Protein AF-A0A2G8SIF6-F1 (afdb_monomer_lite)

Foldseek 3Di:
DDPPVVVVVVVVVVVVVVPPPPDPPPPDPDDDDDDDDDDDDDDDYDDDDDDDDDDDDDDDDDDDDPPDVPPVDPDDQFWFAPLLSVVQVCLQVVNDFPPPNPLVVSLVVVVVVCVVPVVRGLGVLRSLQVVLVSLVVVVVQQVDDDDDDRPDDPRSPRSVVSSVVSNVSSVVSVVVD

pLDDT: mean 78.58, std 18.55, range [43.38, 98.5]

Sequence (177 aa):
MNSNAMEIDAQLCQLLDSLSLQGQRRKATFASEEQAAPAPPAPAPAPPADDAAMSDSSDSEDSTYQASPSQSAASGSCCGCAYLQAVCAQIREGAYATTSGDFLETIFTHREALLAFPQGHRACAAGFTELARDLETRAQRAATVEGGGYQWRPDWDGDHEAVVAFRHEAWVIANVL

Structure (mmCIF, N/CA/C/O backbone):
data_AF-A0A2G8SIF6-F1
#
_entry.id   AF-A0A2G8SIF6-F1
#
loop_
_atom_site.group_PDB
_atom_site.id
_atom_site.type_symbol
_atom_site.label_atom_id
_atom_site.label_alt_id
_atom_site.label_comp_id
_atom_site.label_asym_id
_atom_site.label_entity_id
_atom_site.label_seq_id
_atom_site.pdbx_PDB_ins_code
_atom_site.Cartn_x
_atom_site.Cartn_y
_atom_site.Cartn_z
_atom_site.occupancy
_atom_site.B_iso_or_equiv
_atom_site.auth_seq_id
_atom_site.auth_comp_id
_atom_site.auth_asym_id
_atom_site.auth_atom_id
_atom_site.pdbx_PDB_model_num
ATOM 1 N N . MET A 1 1 ? 0.557 38.734 -22.329 1.00 52.25 1 MET A N 1
ATOM 2 C CA . MET A 1 1 ? -0.331 38.192 -21.282 1.00 52.25 1 MET A CA 1
ATOM 3 C C . MET A 1 1 ? -1.201 37.102 -21.900 1.00 52.25 1 MET A C 1
ATOM 5 O O . MET A 1 1 ? -2.183 37.402 -22.553 1.00 52.25 1 MET A O 1
ATOM 9 N N . ASN A 1 2 ? -0.721 35.863 -21.786 1.00 56.16 2 ASN A N 1
ATOM 10 C CA . ASN A 1 2 ? -1.419 34.574 -21.653 1.00 56.16 2 ASN A CA 1
ATOM 11 C C . ASN A 1 2 ? -2.764 34.329 -22.376 1.00 56.16 2 ASN A C 1
ATOM 13 O O . ASN A 1 2 ? -3.694 33.832 -21.750 1.00 56.16 2 ASN A O 1
ATOM 17 N N . SER A 1 3 ? -2.853 34.549 -23.690 1.00 65.69 3 SER A N 1
ATOM 18 C CA . SER A 1 3 ? -3.967 33.998 -24.491 1.00 65.69 3 SER A CA 1
ATOM 19 C C . SER A 1 3 ? -3.970 32.461 -24.522 1.00 65.69 3 SER A C 1
ATOM 21 O O . SER A 1 3 ? -5.033 31.856 -24.529 1.00 65.69 3 SER A O 1
ATOM 23 N N . ASN A 1 4 ? -2.796 31.827 -24.420 1.00 72.50 4 ASN A N 1
ATOM 24 C CA . ASN A 1 4 ? -2.670 30.364 -24.451 1.00 72.50 4 ASN A CA 1
ATOM 25 C C . ASN A 1 4 ? -3.218 29.666 -23.193 1.00 72.50 4 ASN A C 1
ATOM 27 O O . ASN A 1 4 ? -3.541 28.487 -23.250 1.00 72.50 4 ASN A O 1
ATOM 31 N N . ALA A 1 5 ? -3.322 30.361 -22.053 1.00 71.62 5 ALA A N 1
ATOM 32 C CA . ALA A 1 5 ? -3.776 29.732 -20.809 1.00 71.62 5 ALA A CA 1
ATOM 33 C C . ALA A 1 5 ? -5.291 29.458 -20.821 1.00 71.62 5 ALA A C 1
ATOM 35 O O . ALA A 1 5 ? -5.714 28.376 -20.433 1.00 71.62 5 ALA A O 1
ATOM 36 N N . MET A 1 6 ? -6.100 30.392 -21.341 1.00 78.06 6 MET A N 1
ATOM 37 C CA . MET A 1 6 ? -7.553 30.184 -21.461 1.00 78.06 6 MET A CA 1
ATOM 38 C C . MET A 1 6 ? -7.919 29.140 -22.521 1.00 78.06 6 MET A C 1
ATOM 40 O O . MET A 1 6 ? -8.952 28.486 -22.402 1.00 78.06 6 MET A O 1
ATOM 44 N N . GLU A 1 7 ? -7.094 28.980 -23.558 1.00 86.56 7 GLU A N 1
ATOM 45 C CA . GLU A 1 7 ? -7.332 27.983 -24.605 1.00 86.56 7 GLU A CA 1
ATOM 46 C C . GLU A 1 7 ? -7.159 26.553 -24.075 1.00 86.56 7 GLU A C 1
ATOM 48 O O . GLU A 1 7 ? -7.969 25.679 -24.383 1.00 86.56 7 GLU A O 1
ATOM 53 N N . ILE A 1 8 ? -6.161 26.334 -23.212 1.00 85.12 8 ILE A N 1
ATOM 54 C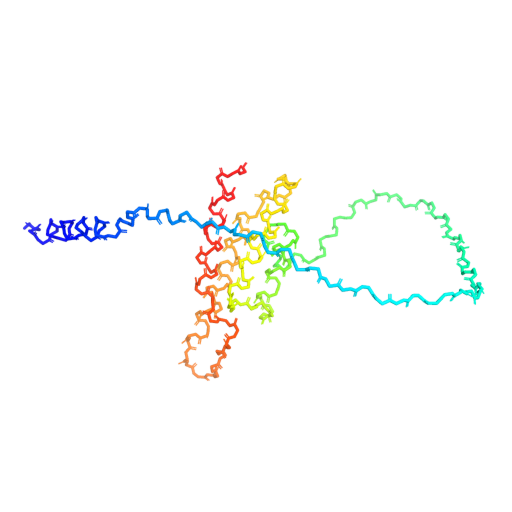 CA . ILE A 1 8 ? -5.919 25.034 -22.575 1.00 85.12 8 ILE A CA 1
ATOM 55 C C . ILE A 1 8 ? -7.073 24.674 -21.629 1.00 85.12 8 ILE A C 1
ATOM 57 O O . ILE A 1 8 ? -7.582 23.556 -21.693 1.00 85.12 8 ILE A O 1
ATOM 61 N N . ASP A 1 9 ? -7.548 25.621 -20.815 1.00 82.94 9 ASP A N 1
ATOM 62 C CA . ASP A 1 9 ? -8.681 25.382 -19.909 1.00 82.94 9 ASP A CA 1
ATOM 63 C C . ASP A 1 9 ? -9.970 25.041 -20.676 1.00 82.94 9 ASP A C 1
ATOM 65 O O . ASP A 1 9 ? -10.714 24.137 -20.289 1.00 82.94 9 ASP A O 1
ATOM 69 N N . ALA A 1 10 ? -10.217 25.704 -21.812 1.00 85.44 10 ALA A N 1
ATOM 70 C CA . ALA A 1 10 ? -11.369 25.405 -22.662 1.00 85.44 10 ALA A CA 1
ATOM 71 C C . ALA A 1 10 ? -11.294 23.995 -23.277 1.00 85.44 10 ALA A C 1
ATOM 73 O O . ALA A 1 10 ? -12.310 23.298 -23.348 1.00 85.44 10 ALA A O 1
ATOM 74 N N . GLN A 1 11 ? -10.101 23.556 -23.687 1.00 85.50 11 GLN A N 1
ATOM 75 C CA . GLN A 1 11 ? -9.881 22.212 -24.225 1.00 85.50 11 GLN A CA 1
ATOM 76 C C . GLN A 1 11 ? -10.043 21.129 -23.149 1.00 85.50 11 GLN A C 1
ATOM 78 O O . GLN A 1 11 ? -10.647 20.091 -23.418 1.00 85.50 11 GLN A O 1
ATOM 83 N N . LEU A 1 12 ? -9.576 21.379 -21.922 1.00 87.56 12 LEU A N 1
ATOM 84 C CA . LEU A 1 12 ? -9.720 20.441 -20.804 1.00 87.56 12 LEU A CA 1
ATOM 85 C C . LEU A 1 12 ? -11.187 20.226 -20.414 1.00 87.56 12 LEU A C 1
ATOM 87 O O . LEU A 1 12 ? -11.604 19.082 -20.224 1.00 87.56 12 LEU A O 1
ATOM 91 N N . CYS A 1 13 ? -11.986 21.294 -20.365 1.00 86.75 13 CYS A N 1
ATOM 92 C CA . CYS A 1 13 ? -13.421 21.193 -20.090 1.00 86.75 13 CYS A CA 1
ATOM 93 C C . CYS A 1 13 ? -14.159 20.356 -21.148 1.00 86.75 13 CYS A C 1
ATOM 95 O O . CYS A 1 13 ? -14.959 19.493 -20.793 1.00 86.75 13 CYS A O 1
ATOM 97 N N . GLN A 1 14 ? -13.847 20.542 -22.436 1.00 84.62 14 GLN A N 1
ATOM 98 C CA . GLN A 1 14 ? -14.449 19.740 -23.512 1.00 84.62 14 GLN A CA 1
ATOM 99 C C . GLN A 1 14 ? -14.082 18.254 -23.416 1.00 84.62 14 GLN A C 1
ATOM 101 O O . GLN A 1 14 ? -14.909 17.384 -23.692 1.00 84.62 14 GLN A O 1
ATOM 106 N N . LEU A 1 15 ? -12.848 17.954 -23.007 1.00 87.94 15 LEU A N 1
ATOM 107 C CA . LEU A 1 15 ? -12.372 16.581 -22.882 1.00 87.94 15 LEU A CA 1
ATOM 108 C C . LEU A 1 15 ? -13.060 15.860 -21.713 1.00 87.94 15 LEU A C 1
ATOM 110 O O . LEU A 1 15 ? -13.497 14.721 -21.869 1.00 87.94 15 LEU A O 1
ATOM 114 N N . LEU A 1 16 ? -13.243 16.543 -20.580 1.00 82.81 16 LEU A N 1
ATOM 115 C CA . LEU A 1 16 ? -13.961 16.007 -19.419 1.00 82.81 16 LEU A CA 1
ATOM 116 C C . LEU A 1 16 ? -15.447 15.753 -19.711 1.00 82.81 16 LEU A C 1
ATOM 118 O O . LEU A 1 16 ? -15.962 14.703 -19.324 1.00 82.81 16 LEU A O 1
ATOM 122 N N . ASP A 1 17 ? -16.111 16.640 -20.457 1.00 78.75 17 ASP A N 1
ATOM 123 C CA . ASP A 1 17 ? -17.500 16.427 -20.887 1.00 78.75 17 ASP A CA 1
ATOM 124 C C . ASP A 1 17 ? -17.634 15.210 -21.814 1.00 78.75 17 ASP A C 1
ATOM 126 O O . ASP A 1 17 ? -18.582 14.433 -21.689 1.00 78.75 17 ASP A O 1
ATOM 130 N N . SER A 1 18 ? -16.658 14.987 -22.702 1.00 78.81 18 SER A N 1
ATOM 131 C CA . SER A 1 18 ? -16.657 13.825 -23.604 1.00 78.81 18 SER A CA 1
ATOM 132 C C . SER A 1 18 ? -16.439 12.485 -22.887 1.00 78.81 18 SER A C 1
ATOM 134 O O . SER A 1 18 ? -16.876 11.442 -23.374 1.00 78.81 18 SER A O 1
ATOM 136 N N . LEU A 1 19 ? -15.794 12.512 -21.717 1.00 75.12 19 LEU A N 1
ATOM 137 C CA . LEU A 1 19 ? -15.514 11.336 -20.890 1.00 75.12 19 LEU A CA 1
ATOM 138 C C . LEU A 1 19 ? -16.600 11.065 -19.844 1.00 75.12 19 LEU A C 1
ATOM 140 O O . LEU A 1 19 ? -16.518 10.064 -19.128 1.00 75.12 19 LEU A O 1
ATOM 144 N N . SER A 1 20 ? -17.627 11.915 -19.761 1.00 66.38 20 SER A N 1
ATOM 145 C CA . SER A 1 20 ? -18.796 11.669 -18.924 1.00 66.38 20 SER A CA 1
ATOM 146 C C . SER A 1 20 ? -19.556 10.458 -19.468 1.00 66.38 20 SER A C 1
ATOM 148 O O . SER A 1 20 ? -20.395 10.552 -20.365 1.00 66.38 20 SER A O 1
ATOM 150 N N . LEU A 1 21 ? -19.205 9.282 -18.942 1.00 58.66 21 LEU A N 1
ATOM 151 C CA . LEU A 1 21 ? -19.850 8.004 -19.203 1.00 58.66 21 LEU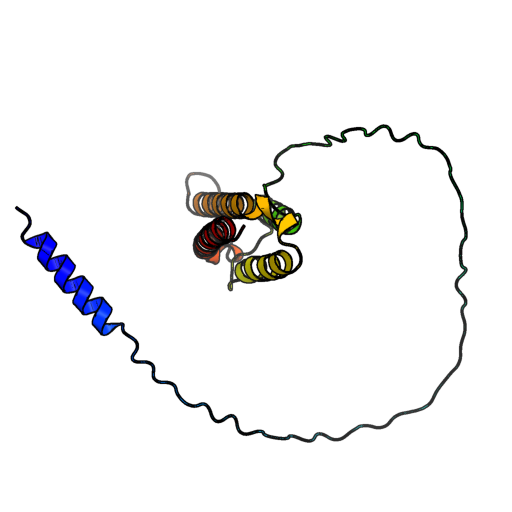 A CA 1
ATOM 152 C C . LEU A 1 21 ? -21.306 8.100 -18.754 1.00 58.66 21 LEU A C 1
ATOM 154 O O . LEU A 1 21 ? -21.655 7.824 -17.605 1.00 58.66 21 LEU A O 1
ATOM 158 N N . GLN A 1 22 ? -22.163 8.513 -19.683 1.00 61.84 22 GLN A N 1
ATOM 159 C CA . GLN A 1 22 ? -23.605 8.511 -19.536 1.00 61.84 22 GLN A CA 1
ATOM 160 C C . GLN A 1 22 ? -24.020 7.087 -19.156 1.00 61.84 22 GLN A C 1
ATOM 162 O O . GLN A 1 22 ? -23.950 6.164 -19.966 1.00 61.84 22 GLN A O 1
ATOM 167 N N . GLY A 1 23 ? -24.345 6.909 -17.872 1.00 60.00 23 GLY A N 1
ATOM 168 C CA . GLY A 1 23 ? -24.489 5.622 -17.207 1.00 60.00 23 GLY A CA 1
ATOM 169 C C . GLY A 1 23 ? -25.480 4.704 -17.907 1.00 60.00 23 GLY A C 1
ATOM 170 O O . GLY A 1 23 ? -26.673 4.690 -17.604 1.00 60.00 23 GLY A O 1
ATOM 171 N N . GLN A 1 24 ? -24.969 3.877 -18.813 1.00 55.38 24 GLN A N 1
ATOM 172 C CA . GLN A 1 24 ? -25.721 2.827 -19.467 1.00 55.38 24 GLN A CA 1
ATOM 173 C C . GLN A 1 24 ? -25.805 1.651 -18.490 1.00 55.38 24 GLN A C 1
ATOM 175 O O . GLN A 1 24 ? -25.077 0.666 -18.596 1.00 55.38 24 GLN A O 1
ATOM 180 N N . ARG A 1 25 ? -26.698 1.774 -17.494 1.00 59.38 25 ARG A N 1
ATOM 181 C CA . ARG A 1 25 ? -27.141 0.663 -16.639 1.00 59.38 25 ARG A CA 1
ATOM 182 C C . ARG A 1 25 ? -27.776 -0.402 -17.532 1.00 59.38 25 ARG A C 1
ATOM 184 O O . ARG A 1 25 ? -28.990 -0.432 -17.730 1.00 59.38 25 ARG A O 1
ATOM 191 N N . ARG A 1 26 ? -26.953 -1.291 -18.085 1.00 60.00 26 ARG A N 1
ATOM 192 C CA . ARG A 1 26 ? -27.434 -2.543 -18.657 1.00 60.00 26 ARG A CA 1
ATOM 193 C C . ARG A 1 26 ? -27.941 -3.383 -17.494 1.00 60.00 26 ARG A C 1
ATOM 195 O O . ARG A 1 26 ? -27.183 -3.843 -16.648 1.00 60.00 26 ARG A O 1
ATOM 202 N N . LYS A 1 27 ? -29.263 -3.495 -17.435 1.00 52.81 27 LYS A N 1
ATOM 203 C CA . LYS A 1 27 ? -30.019 -4.357 -16.534 1.00 52.81 27 LYS A CA 1
ATOM 204 C C . LYS A 1 27 ? -29.671 -5.805 -16.907 1.00 52.81 27 LYS A C 1
ATOM 206 O O . LYS A 1 27 ? -30.280 -6.370 -17.809 1.00 52.81 27 LYS A O 1
ATOM 211 N N . ALA A 1 28 ? -28.637 -6.365 -16.283 1.00 47.06 28 ALA A N 1
ATOM 212 C CA . ALA A 1 28 ? -28.314 -7.778 -16.415 1.00 47.06 28 ALA A CA 1
ATOM 213 C C . ALA A 1 28 ? -29.414 -8.579 -15.707 1.00 47.06 28 ALA A C 1
ATOM 215 O O . ALA A 1 28 ? -29.531 -8.571 -14.484 1.00 47.06 28 ALA A O 1
ATOM 216 N N . THR A 1 29 ? -30.280 -9.199 -16.500 1.00 49.38 29 THR A N 1
ATOM 217 C CA . THR A 1 29 ? -31.198 -10.243 -16.053 1.00 49.38 29 THR A CA 1
ATOM 218 C C . THR A 1 29 ? -30.381 -11.525 -15.984 1.00 49.38 29 THR A C 1
ATOM 220 O O . THR A 1 29 ? -30.132 -12.163 -17.000 1.00 49.38 29 THR A O 1
ATOM 223 N N . PHE A 1 30 ? -29.898 -11.872 -14.793 1.00 46.84 30 PHE A N 1
ATOM 224 C CA . PHE A 1 30 ? -29.353 -13.204 -14.562 1.00 46.84 30 PHE A CA 1
ATOM 225 C C . PHE A 1 30 ? -30.529 -14.172 -14.448 1.00 46.84 30 PHE A C 1
ATOM 227 O O . PHE A 1 30 ? -31.282 -14.151 -13.474 1.00 46.84 30 PHE A O 1
ATOM 234 N N . ALA A 1 31 ? -30.715 -14.964 -15.501 1.00 48.22 31 ALA A N 1
ATOM 235 C CA . ALA A 1 31 ? -31.529 -16.162 -15.471 1.00 48.22 31 ALA A CA 1
ATOM 236 C C . ALA A 1 31 ? -30.873 -17.167 -14.512 1.00 48.22 31 ALA A C 1
ATOM 238 O O . ALA A 1 31 ? -29.680 -17.445 -14.609 1.00 48.22 31 ALA A O 1
ATOM 239 N N . SER A 1 32 ? -31.661 -17.655 -13.557 1.00 49.47 32 SER A N 1
ATOM 240 C CA . SER A 1 32 ? -31.327 -18.805 -12.723 1.00 49.47 32 SER A CA 1
ATOM 241 C C . SER A 1 32 ? -31.355 -20.045 -13.609 1.00 49.47 32 SER A C 1
ATOM 243 O O . SER A 1 32 ? -32.423 -20.412 -14.095 1.00 49.47 32 SER A O 1
ATOM 245 N N . GLU A 1 33 ? -30.199 -20.666 -13.835 1.00 48.16 33 GLU A N 1
ATOM 246 C CA . GLU A 1 33 ? -30.118 -21.981 -14.464 1.00 48.16 33 GLU A CA 1
ATOM 247 C C . GLU A 1 33 ? -29.726 -22.999 -13.390 1.00 48.16 33 GLU A C 1
ATOM 249 O O . GLU A 1 33 ? -28.584 -23.111 -12.950 1.00 48.16 33 GLU A O 1
ATOM 254 N N . GLU A 1 34 ? -30.769 -23.659 -12.898 1.00 51.69 34 GLU A N 1
ATOM 255 C CA . GLU A 1 34 ? -30.756 -24.784 -11.979 1.00 51.69 34 GLU A CA 1
ATOM 256 C C . GLU A 1 34 ? -30.235 -26.012 -12.731 1.00 51.69 34 GLU A C 1
ATOM 258 O O . GLU A 1 34 ? -30.956 -26.636 -13.508 1.00 51.69 34 GLU A O 1
ATOM 263 N N . GLN A 1 35 ? -28.960 -26.345 -12.530 1.00 46.25 35 GLN A N 1
ATOM 264 C CA . GLN A 1 35 ? -28.359 -27.541 -13.109 1.00 46.25 35 GLN A CA 1
ATOM 265 C C . GLN A 1 35 ? -28.146 -28.592 -12.021 1.00 46.25 35 GLN A C 1
ATOM 267 O O . GLN A 1 35 ? -27.149 -28.612 -11.302 1.00 46.25 35 GLN A O 1
ATOM 272 N N . ALA A 1 36 ? -29.149 -29.461 -11.905 1.00 48.88 36 ALA A N 1
ATOM 273 C CA . ALA A 1 36 ? -29.121 -30.677 -11.113 1.00 48.88 36 ALA A CA 1
ATOM 274 C C . ALA A 1 36 ? -28.077 -31.661 -11.668 1.00 48.88 36 ALA A C 1
ATOM 276 O O . ALA A 1 36 ? -28.125 -32.036 -12.841 1.00 48.8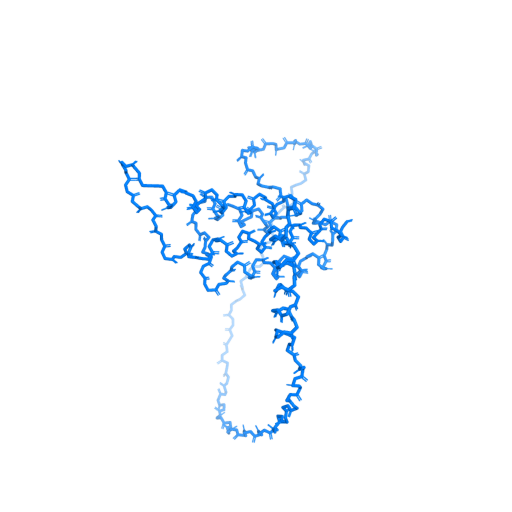8 36 ALA A O 1
ATOM 277 N N . ALA A 1 37 ? -27.170 -32.126 -10.807 1.00 51.09 37 ALA A N 1
ATOM 278 C CA . ALA A 1 37 ? -26.285 -33.256 -11.076 1.00 51.09 37 ALA A CA 1
ATOM 279 C C . ALA A 1 37 ? -26.505 -34.364 -10.021 1.00 51.09 37 ALA A C 1
ATOM 281 O O . ALA A 1 37 ? -26.751 -34.051 -8.853 1.00 51.09 37 ALA A O 1
ATOM 282 N N . PRO A 1 38 ? -26.460 -35.653 -10.415 1.00 50.09 38 PRO A N 1
ATOM 283 C CA . PRO A 1 38 ? -26.882 -36.777 -9.582 1.00 50.09 38 PRO A CA 1
ATOM 284 C C . PRO A 1 38 ? -25.799 -37.268 -8.608 1.00 50.09 38 PRO A C 1
ATOM 286 O O . PRO A 1 38 ? -24.604 -37.250 -8.900 1.00 50.09 38 PRO A O 1
ATOM 289 N N . ALA A 1 39 ? -26.258 -37.763 -7.458 1.00 53.34 39 ALA A N 1
ATOM 290 C CA . ALA A 1 39 ? -25.460 -38.347 -6.383 1.00 53.34 39 ALA A CA 1
ATOM 291 C C . ALA A 1 39 ? -24.801 -39.696 -6.758 1.00 53.34 39 ALA A C 1
ATOM 293 O O . ALA A 1 39 ? -25.446 -40.522 -7.409 1.00 53.34 39 ALA A O 1
ATOM 294 N N . PRO A 1 40 ? -23.582 -39.984 -6.261 1.00 64.62 40 PRO A N 1
ATOM 295 C CA . PRO A 1 40 ? -23.046 -41.342 -6.170 1.00 64.62 40 PRO A CA 1
ATOM 296 C C . PRO A 1 40 ? -23.132 -41.939 -4.739 1.00 64.62 40 PRO A C 1
ATOM 298 O O . PRO A 1 40 ? -23.243 -41.196 -3.761 1.00 64.62 40 PRO A O 1
ATOM 301 N N . PRO A 1 41 ? -23.116 -43.284 -4.606 1.00 57.69 41 PRO A N 1
ATOM 302 C CA . PRO A 1 41 ? -23.542 -44.015 -3.408 1.00 57.69 41 PRO A CA 1
ATOM 303 C C . PRO A 1 41 ? -22.444 -44.221 -2.349 1.00 57.69 41 PRO A C 1
ATOM 305 O O . PRO A 1 41 ? -21.256 -44.299 -2.654 1.00 57.69 41 PRO A O 1
ATOM 308 N N . ALA A 1 42 ? -22.885 -44.384 -1.099 1.00 53.41 42 ALA A N 1
ATOM 309 C CA . ALA A 1 42 ? -22.078 -44.733 0.073 1.00 53.41 42 ALA A CA 1
ATOM 310 C C . ALA A 1 42 ? -21.601 -46.201 0.083 1.00 53.41 42 ALA A C 1
ATOM 312 O O . ALA A 1 42 ? -22.279 -47.077 -0.461 1.00 53.41 42 ALA A O 1
ATOM 313 N N . PRO A 1 43 ? -20.515 -46.490 0.826 1.00 60.06 43 PRO A N 1
ATOM 314 C CA . PRO A 1 43 ? -20.545 -47.637 1.740 1.00 60.06 43 PRO A CA 1
ATOM 315 C C . PRO A 1 43 ? -19.907 -47.377 3.129 1.00 60.06 43 PRO A C 1
ATOM 317 O O . PRO A 1 43 ? -18.775 -46.926 3.222 1.00 60.06 43 PRO A O 1
ATOM 320 N N . ALA A 1 44 ? -20.699 -47.681 4.172 1.00 58.75 44 ALA A N 1
ATOM 321 C CA . ALA A 1 44 ? -20.473 -48.472 5.409 1.00 58.75 44 ALA A CA 1
ATOM 322 C C . ALA A 1 44 ? -19.107 -48.526 6.186 1.00 58.75 44 ALA A C 1
ATOM 324 O O . ALA A 1 44 ? -18.053 -48.267 5.623 1.00 58.75 44 ALA A O 1
ATOM 325 N N . PRO A 1 45 ? -19.117 -48.905 7.499 1.00 58.38 45 PRO A N 1
ATOM 326 C CA . PRO A 1 45 ? -18.268 -48.302 8.551 1.00 58.38 45 PRO A CA 1
ATOM 327 C C . PRO A 1 45 ? -17.265 -49.216 9.325 1.00 58.38 45 PRO A C 1
ATOM 329 O O . PRO A 1 45 ? -17.396 -50.437 9.304 1.00 58.38 45 PRO A O 1
ATOM 332 N N . ALA A 1 46 ? -16.418 -48.544 10.145 1.00 43.38 46 ALA A N 1
ATOM 333 C CA . ALA A 1 46 ? -15.744 -48.931 11.425 1.00 43.38 46 ALA A CA 1
ATOM 334 C C . ALA A 1 46 ? -14.482 -49.852 11.382 1.00 43.38 46 ALA A C 1
ATOM 336 O O . ALA A 1 46 ? -14.337 -50.574 10.398 1.00 43.38 46 ALA A O 1
ATOM 337 N N . PRO A 1 47 ? -13.585 -49.908 12.422 1.00 61.97 47 PRO A N 1
ATOM 338 C CA . PRO A 1 47 ? -13.721 -49.444 13.824 1.00 61.97 47 PRO A CA 1
ATOM 339 C C . PRO A 1 47 ? -12.411 -48.758 14.395 1.00 61.97 47 PRO A C 1
ATOM 341 O O . PRO A 1 47 ? -11.714 -48.150 13.586 1.00 61.97 47 PRO A O 1
ATOM 344 N N . PRO A 1 48 ? -12.081 -48.713 15.721 1.00 63.62 48 PRO A N 1
ATOM 345 C CA . PRO A 1 48 ? -11.651 -47.483 16.410 1.00 63.62 48 PRO A CA 1
ATOM 346 C C . PRO A 1 48 ? -10.238 -47.558 17.053 1.00 63.62 48 PRO A C 1
ATOM 348 O O . PRO A 1 48 ? -9.542 -48.558 16.917 1.00 63.62 48 PRO A O 1
ATOM 351 N N . ALA A 1 49 ? -9.924 -46.526 17.850 1.00 56.12 49 ALA A N 1
ATOM 352 C CA . ALA A 1 49 ? -8.856 -46.414 18.854 1.00 56.12 49 ALA A CA 1
ATOM 353 C C . ALA A 1 49 ? -7.489 -45.920 18.352 1.00 56.12 49 ALA A C 1
ATOM 355 O O . ALA A 1 49 ? -6.802 -46.592 17.597 1.00 56.12 49 ALA A O 1
ATOM 356 N N . ASP A 1 50 ? -7.097 -44.736 18.825 1.00 57.44 50 ASP A N 1
ATOM 357 C CA . ASP A 1 50 ? -6.054 -44.671 19.850 1.00 57.44 50 ASP A CA 1
ATOM 358 C C . ASP A 1 50 ? -6.159 -43.347 20.622 1.00 57.44 50 ASP A C 1
ATOM 360 O O . ASP A 1 50 ? -6.082 -42.249 20.065 1.00 57.44 50 ASP A O 1
ATOM 364 N N . ASP A 1 51 ? -6.393 -43.487 21.926 1.00 57.81 51 ASP A N 1
ATOM 365 C CA . ASP A 1 51 ? -6.378 -42.426 22.925 1.00 57.81 51 ASP A CA 1
ATOM 366 C C . ASP A 1 51 ? -4.938 -41.927 23.113 1.00 57.81 51 ASP A C 1
ATOM 368 O O . ASP A 1 51 ? -4.118 -42.564 23.777 1.00 57.81 51 ASP A O 1
ATOM 372 N N . ALA A 1 52 ? -4.613 -40.766 22.545 1.00 60.50 52 ALA A N 1
ATOM 373 C CA . ALA A 1 52 ? -3.338 -40.104 22.793 1.00 60.50 52 ALA A CA 1
ATOM 374 C C . ALA A 1 52 ? -3.455 -39.152 23.996 1.00 60.50 52 ALA A C 1
ATOM 376 O O . ALA A 1 52 ? -3.903 -38.014 23.882 1.00 60.50 52 ALA A O 1
ATOM 377 N N . ALA A 1 53 ? -3.072 -39.704 25.148 1.00 64.62 53 ALA A N 1
ATOM 378 C CA . ALA A 1 53 ? -2.614 -39.092 26.395 1.00 64.62 53 ALA A CA 1
ATOM 379 C C . ALA A 1 53 ? -2.696 -37.554 26.533 1.00 64.62 53 ALA A C 1
ATOM 381 O O . ALA A 1 53 ? -1.911 -36.797 25.963 1.00 64.62 53 ALA A O 1
ATOM 382 N N . MET A 1 54 ? -3.573 -37.127 27.444 1.00 65.75 54 MET A N 1
ATOM 383 C CA . MET A 1 54 ? -3.495 -35.847 28.148 1.00 65.75 54 MET A CA 1
ATOM 384 C C . MET A 1 54 ? -2.242 -35.842 29.035 1.00 65.75 54 MET A C 1
ATOM 386 O O . MET A 1 54 ? -2.200 -36.554 30.037 1.00 65.75 54 MET A O 1
ATOM 390 N N . SER A 1 55 ? -1.228 -35.054 28.682 1.00 68.12 55 SER A N 1
ATOM 391 C CA . SER A 1 55 ? -0.109 -34.773 29.585 1.00 68.12 55 SER A CA 1
ATOM 392 C C . SER A 1 55 ? -0.436 -33.524 30.399 1.00 68.12 55 SER A C 1
ATOM 394 O O . SER A 1 55 ? -0.382 -32.410 29.878 1.00 68.12 55 SER A O 1
ATOM 396 N N . ASP A 1 56 ? -0.783 -33.726 31.672 1.00 69.81 56 ASP A N 1
ATOM 397 C CA . ASP A 1 56 ? -0.655 -32.694 32.697 1.00 69.81 56 ASP A CA 1
ATOM 398 C C . ASP A 1 56 ? 0.830 -32.559 33.047 1.00 69.81 56 ASP A C 1
ATOM 400 O O . ASP A 1 56 ? 1.544 -33.549 33.207 1.00 69.81 56 ASP A O 1
ATOM 404 N N . SER A 1 57 ? 1.324 -31.329 33.023 1.00 58.97 57 SER A N 1
ATOM 405 C CA . SER A 1 57 ? 2.620 -30.889 33.540 1.00 58.97 57 SER A CA 1
ATOM 406 C C . SER A 1 57 ? 2.624 -29.376 33.355 1.00 58.97 57 SER A C 1
ATOM 408 O O . SER A 1 57 ? 2.347 -28.896 32.263 1.00 58.97 57 SER A O 1
ATOM 410 N N . SER A 1 58 ? 2.955 -28.523 34.300 1.00 68.19 58 SER A N 1
ATOM 411 C CA . SER A 1 58 ? 3.130 -28.598 35.739 1.00 68.19 58 SER A CA 1
ATOM 412 C C . SER A 1 58 ? 3.141 -27.126 36.138 1.00 68.19 58 SER A C 1
ATOM 414 O O . SER A 1 58 ? 3.711 -26.300 35.420 1.00 68.19 58 SER A O 1
ATOM 416 N N . ASP A 1 59 ? 2.503 -26.808 37.256 1.00 61.12 59 ASP A N 1
ATOM 417 C CA . ASP A 1 59 ? 2.550 -25.490 37.876 1.00 61.12 59 ASP A CA 1
ATOM 418 C C . ASP A 1 59 ? 4.014 -25.060 38.079 1.00 61.12 59 ASP A C 1
ATOM 420 O O . ASP A 1 59 ? 4.852 -25.831 38.556 1.00 61.12 59 ASP A O 1
ATOM 424 N N . SER A 1 60 ? 4.341 -23.842 37.665 1.00 63.53 60 SER A N 1
ATOM 425 C CA . SER A 1 60 ? 5.562 -23.145 38.067 1.00 63.53 60 SER A CA 1
ATOM 426 C C . SER A 1 60 ? 5.165 -21.717 38.380 1.00 63.53 60 SER A C 1
ATOM 428 O O . SER A 1 60 ? 5.125 -20.823 37.536 1.00 63.53 60 SER A O 1
ATOM 430 N N . GLU A 1 61 ? 4.777 -21.595 39.638 1.00 67.56 61 GLU A N 1
ATOM 431 C CA . GLU A 1 61 ? 4.642 -20.388 40.420 1.00 67.56 61 GLU A CA 1
ATOM 432 C C . GLU A 1 61 ? 5.902 -19.505 40.385 1.00 67.56 61 GLU A C 1
ATOM 434 O O . GLU A 1 61 ? 7.035 -19.971 40.291 1.00 67.56 61 GLU A O 1
ATOM 439 N N . ASP A 1 62 ? 5.644 -18.206 40.518 1.00 58.47 62 ASP A N 1
ATOM 440 C CA . ASP A 1 62 ? 6.583 -17.156 40.905 1.00 58.47 62 ASP A CA 1
ATOM 441 C C . ASP A 1 62 ? 7.675 -16.762 39.890 1.00 58.47 62 ASP A C 1
ATOM 443 O O . ASP A 1 62 ? 8.862 -17.066 39.998 1.00 58.47 62 ASP A O 1
ATOM 447 N N . SER A 1 63 ? 7.280 -15.930 38.927 1.00 56.97 63 SER A N 1
ATOM 448 C CA . SER A 1 63 ? 8.170 -14.874 38.448 1.00 56.97 63 SER A CA 1
ATOM 449 C C . SER A 1 63 ? 7.519 -13.534 38.716 1.00 56.97 63 SER A C 1
ATOM 451 O O . SER A 1 63 ? 6.604 -13.091 38.022 1.00 56.97 63 SER A O 1
ATOM 453 N N . THR A 1 64 ? 8.020 -12.900 39.771 1.00 62.72 64 THR A N 1
ATOM 454 C CA . THR A 1 64 ? 7.915 -11.470 40.026 1.00 62.72 64 THR A CA 1
ATOM 455 C C . THR A 1 64 ? 8.043 -10.726 38.695 1.00 62.72 64 THR A C 1
ATOM 457 O O . THR A 1 64 ? 9.106 -10.737 38.075 1.00 62.72 64 THR A O 1
ATOM 460 N N . TYR A 1 65 ? 6.944 -10.123 38.235 1.00 53.78 65 TYR A N 1
ATOM 461 C CA . TYR A 1 65 ? 6.876 -9.323 37.012 1.00 53.78 65 TYR A CA 1
ATOM 462 C C . TYR A 1 65 ? 7.831 -8.122 37.127 1.00 53.78 65 TYR A C 1
ATOM 464 O O . TYR A 1 65 ? 7.432 -7.003 37.444 1.00 53.78 65 TYR A O 1
ATOM 472 N N . GLN A 1 66 ? 9.118 -8.326 36.847 1.00 54.38 66 GLN A N 1
ATOM 473 C CA . GLN A 1 66 ? 9.926 -7.264 36.282 1.00 54.38 66 GLN A CA 1
ATOM 474 C C . GLN A 1 66 ? 9.489 -7.135 34.831 1.00 54.38 66 GLN A C 1
ATOM 476 O O . GLN A 1 66 ? 9.819 -7.974 33.993 1.00 54.38 66 GLN A O 1
ATOM 481 N N . ALA A 1 67 ? 8.746 -6.069 34.538 1.00 53.31 67 ALA A N 1
ATOM 482 C CA . ALA A 1 67 ? 8.599 -5.574 33.181 1.00 53.31 67 ALA A CA 1
ATOM 483 C C . ALA A 1 67 ? 9.994 -5.179 32.678 1.00 53.31 67 ALA A C 1
ATOM 485 O O . ALA A 1 67 ? 10.412 -4.030 32.793 1.00 53.31 67 ALA A O 1
ATOM 486 N N . SER A 1 68 ? 10.744 -6.160 32.182 1.00 48.09 68 SER A N 1
ATOM 487 C CA . SER A 1 68 ? 11.912 -5.910 31.359 1.00 48.09 68 SER A CA 1
ATOM 488 C C . SER A 1 68 ? 11.380 -5.266 30.084 1.00 48.09 68 SER A C 1
ATOM 490 O O . SER A 1 68 ? 10.608 -5.911 29.369 1.00 48.09 68 SER A O 1
ATOM 492 N N . PRO A 1 69 ? 11.721 -4.001 29.777 1.00 56.28 69 PRO A N 1
ATOM 493 C CA . PRO A 1 69 ? 11.491 -3.481 28.450 1.00 56.28 69 PRO A CA 1
ATOM 494 C C . PRO A 1 69 ? 12.474 -4.230 27.557 1.00 56.28 69 PRO A C 1
ATOM 496 O O . PRO A 1 69 ? 13.624 -3.823 27.400 1.00 56.28 69 PRO A O 1
ATOM 499 N N . SER A 1 70 ? 12.041 -5.370 27.021 1.00 47.72 70 SER A N 1
ATOM 500 C CA . SER A 1 70 ? 12.743 -6.077 25.960 1.00 47.72 70 SER A CA 1
ATOM 501 C C . SER A 1 70 ? 12.700 -5.192 24.719 1.00 47.72 70 SER A C 1
ATOM 503 O O . SER A 1 70 ? 11.909 -5.389 23.804 1.00 47.72 70 SER A O 1
ATOM 505 N N . GLN A 1 71 ? 13.561 -4.175 24.703 1.00 54.41 71 GLN A N 1
ATOM 506 C CA . GLN A 1 71 ? 14.042 -3.511 23.501 1.00 54.41 71 GLN A CA 1
ATOM 507 C C . GLN A 1 71 ? 14.989 -4.485 22.793 1.00 54.41 71 GLN A C 1
ATOM 509 O O . GLN A 1 71 ? 16.188 -4.252 22.663 1.00 54.41 71 GLN A O 1
ATOM 514 N N . SER A 1 72 ? 14.459 -5.628 22.372 1.00 47.31 72 SER A N 1
ATOM 515 C CA . SER A 1 72 ? 15.156 -6.511 21.453 1.00 47.31 72 SER A CA 1
ATOM 516 C C . SER A 1 72 ? 15.066 -5.861 20.074 1.00 47.31 72 SER A C 1
ATOM 518 O O . SER A 1 72 ? 14.067 -5.986 19.381 1.00 47.31 72 SER A O 1
ATOM 520 N N . ALA A 1 73 ? 16.110 -5.101 19.743 1.00 49.62 73 ALA A N 1
ATOM 521 C CA . ALA A 1 73 ? 16.430 -4.568 18.421 1.00 49.62 73 ALA A CA 1
ATOM 522 C C . ALA A 1 73 ? 15.321 -3.749 17.731 1.00 49.62 73 ALA A C 1
ATOM 524 O O . ALA A 1 73 ? 14.714 -4.161 16.745 1.00 49.62 73 ALA A O 1
ATOM 525 N N . ALA A 1 74 ? 15.164 -2.497 18.170 1.00 48.50 74 ALA A N 1
ATOM 526 C CA . ALA A 1 74 ? 14.693 -1.427 17.298 1.00 48.50 74 ALA A CA 1
ATOM 527 C C . ALA A 1 74 ? 15.742 -1.188 16.195 1.00 48.50 74 ALA A C 1
ATOM 529 O O . ALA A 1 74 ? 16.634 -0.350 16.305 1.00 48.50 74 ALA A O 1
ATOM 530 N N . SER A 1 75 ? 15.684 -1.984 15.135 1.00 50.00 75 SER A N 1
ATOM 531 C CA . SER A 1 75 ? 16.439 -1.756 13.906 1.00 50.00 75 SER A CA 1
ATOM 532 C C . SER A 1 75 ? 15.478 -1.908 12.736 1.00 50.00 75 SER A C 1
ATOM 534 O O . SER A 1 75 ? 15.467 -2.915 12.043 1.00 50.00 75 SER A O 1
ATOM 536 N N . GLY A 1 76 ? 14.633 -0.890 12.554 1.00 59.38 76 GLY A N 1
ATOM 537 C CA . GLY A 1 76 ? 13.867 -0.697 11.325 1.00 59.38 76 GLY A CA 1
ATOM 538 C C . GLY A 1 76 ? 12.530 -1.430 11.221 1.00 59.38 76 GLY A C 1
ATOM 539 O O . GLY A 1 76 ? 12.160 -1.800 10.114 1.00 59.38 76 GLY A O 1
ATOM 540 N N . SER A 1 77 ? 11.770 -1.631 12.298 1.00 70.81 77 SER A N 1
ATOM 541 C CA . SER A 1 77 ? 10.356 -1.996 12.133 1.00 70.81 77 SER A CA 1
ATOM 542 C C . SER A 1 77 ? 9.588 -0.797 11.571 1.00 70.81 77 SER A C 1
ATOM 544 O O . SER A 1 77 ? 9.659 0.300 12.126 1.00 70.81 77 SER A O 1
ATOM 546 N N . CYS A 1 78 ? 8.889 -0.979 10.450 1.00 79.31 78 CYS A N 1
ATOM 547 C CA . CYS A 1 78 ? 8.025 0.077 9.928 1.00 79.31 78 CYS A CA 1
ATOM 548 C C . CYS A 1 78 ? 6.874 0.387 10.893 1.00 79.31 78 CYS A C 1
ATOM 550 O O . CYS A 1 78 ? 6.483 -0.437 11.728 1.00 79.31 78 CYS A O 1
ATOM 552 N N . CYS A 1 79 ? 6.319 1.589 10.776 1.00 89.56 79 CYS A N 1
ATOM 553 C CA . CYS A 1 79 ? 5.134 1.978 11.536 1.00 89.56 79 CYS A CA 1
ATOM 554 C C . CYS A 1 79 ? 3.894 1.167 11.104 1.00 89.56 79 CYS A C 1
ATOM 556 O O . CYS A 1 79 ? 3.788 0.735 9.962 1.00 89.56 79 CYS A O 1
ATOM 558 N N . GLY A 1 80 ? 2.907 1.007 11.993 1.00 93.38 80 GLY A N 1
ATOM 559 C CA . GLY A 1 80 ? 1.607 0.404 11.657 1.00 93.38 80 GLY A CA 1
ATOM 560 C C . GLY A 1 80 ? 1.289 -0.883 12.414 1.00 93.38 80 GLY A C 1
ATOM 561 O O . GLY A 1 80 ? 1.968 -1.233 13.379 1.00 93.38 80 GLY A O 1
ATOM 562 N N . CYS A 1 81 ? 0.212 -1.558 12.004 1.00 96.31 81 CYS A N 1
ATOM 563 C CA . CYS A 1 81 ? -0.207 -2.831 12.587 1.00 96.31 81 CYS A CA 1
ATOM 564 C C . CYS A 1 81 ? 0.743 -3.974 12.184 1.00 96.31 81 CYS A C 1
ATOM 566 O O . CYS A 1 81 ? 1.475 -3.868 11.200 1.00 96.31 81 CYS A O 1
ATOM 568 N N . ALA A 1 82 ? 0.705 -5.088 12.923 1.00 96.06 82 ALA A N 1
ATOM 569 C CA . ALA A 1 82 ? 1.585 -6.242 12.696 1.00 96.06 82 ALA A CA 1
ATOM 570 C C . ALA A 1 82 ? 1.533 -6.777 11.250 1.00 96.06 82 ALA A C 1
ATOM 572 O O . ALA A 1 82 ? 2.547 -7.216 10.714 1.00 96.06 82 ALA A O 1
ATOM 573 N N . TYR A 1 83 ? 0.372 -6.684 10.597 1.00 97.06 83 TYR A N 1
ATOM 574 C CA . TYR A 1 83 ? 0.223 -7.060 9.194 1.00 97.06 83 TYR A CA 1
ATOM 575 C C . TYR A 1 83 ? 1.060 -6.175 8.256 1.00 97.06 83 TYR A C 1
ATOM 577 O O . TYR A 1 83 ? 1.840 -6.693 7.460 1.00 97.06 83 TYR A O 1
ATOM 585 N N . LEU A 1 84 ? 0.984 -4.844 8.394 1.00 96.62 84 LEU A N 1
ATOM 586 C CA . LEU A 1 84 ? 1.816 -3.928 7.598 1.00 96.62 84 LEU A CA 1
ATOM 587 C C . LEU A 1 84 ? 3.306 -4.079 7.919 1.00 96.62 84 LEU A C 1
ATOM 589 O O . LEU A 1 84 ? 4.139 -3.958 7.024 1.00 96.62 84 LEU A O 1
ATOM 593 N N . GLN A 1 85 ? 3.638 -4.409 9.169 1.00 96.12 85 GLN A N 1
ATOM 594 C CA . GLN A 1 85 ? 5.010 -4.728 9.567 1.00 96.12 85 GLN A CA 1
ATOM 595 C C . GLN A 1 85 ? 5.568 -5.935 8.814 1.00 96.12 85 GLN A C 1
ATOM 597 O O . GLN A 1 85 ? 6.688 -5.867 8.304 1.00 96.12 85 GLN A O 1
ATOM 602 N N . ALA A 1 86 ? 4.773 -6.997 8.672 1.00 96.38 86 ALA A N 1
ATOM 603 C CA . ALA A 1 86 ? 5.147 -8.163 7.880 1.00 96.38 86 ALA A CA 1
ATOM 604 C C . ALA A 1 86 ? 5.307 -7.819 6.389 1.00 96.38 86 ALA A C 1
ATOM 606 O O . ALA A 1 86 ? 6.297 -8.209 5.771 1.00 96.38 86 ALA A O 1
ATOM 607 N N . VAL A 1 87 ? 4.386 -7.035 5.820 1.00 96.56 87 VAL A N 1
ATOM 608 C CA . VAL A 1 87 ? 4.462 -6.599 4.413 1.00 96.56 87 VAL A CA 1
ATOM 609 C C . VAL A 1 87 ? 5.710 -5.752 4.151 1.00 96.56 87 VAL A C 1
ATOM 611 O O . VAL A 1 87 ? 6.395 -5.942 3.147 1.00 96.56 87 VAL A O 1
ATOM 614 N N . CYS A 1 88 ? 6.066 -4.849 5.064 1.00 95.75 88 CYS A N 1
ATOM 615 C CA . CYS A 1 88 ? 7.290 -4.066 4.934 1.00 95.75 88 CYS A CA 1
ATOM 616 C C . CYS A 1 88 ? 8.542 -4.945 4.920 1.00 95.75 88 CYS A C 1
ATOM 618 O O . CYS A 1 88 ? 9.419 -4.739 4.077 1.00 95.75 88 CYS A O 1
ATOM 620 N N . ALA A 1 89 ? 8.617 -5.934 5.816 1.00 94.81 89 ALA A N 1
ATOM 621 C CA . ALA A 1 89 ? 9.723 -6.885 5.825 1.00 94.81 89 ALA A CA 1
ATOM 622 C C . ALA A 1 89 ? 9.838 -7.592 4.464 1.00 94.81 89 ALA A C 1
ATOM 624 O O . ALA A 1 89 ? 10.907 -7.572 3.857 1.00 94.81 89 ALA A O 1
ATOM 625 N N . GLN A 1 90 ? 8.717 -8.071 3.911 1.00 95.19 90 GLN A N 1
ATOM 626 C CA . GLN A 1 90 ? 8.687 -8.696 2.586 1.00 95.19 90 GLN A CA 1
ATOM 627 C C . GLN A 1 90 ? 9.149 -7.751 1.466 1.00 95.19 90 GLN A C 1
ATOM 629 O O . GLN A 1 90 ? 9.859 -8.179 0.555 1.00 95.19 90 GLN A O 1
ATOM 634 N N . ILE A 1 91 ? 8.776 -6.467 1.500 1.00 94.75 91 ILE A N 1
ATOM 635 C CA . ILE A 1 91 ? 9.224 -5.486 0.497 1.00 94.75 91 ILE A CA 1
ATOM 636 C C . ILE A 1 91 ? 10.737 -5.279 0.583 1.00 94.75 91 ILE A C 1
ATOM 638 O O . ILE A 1 91 ? 11.411 -5.287 -0.450 1.00 94.75 91 ILE A O 1
ATOM 642 N N . ARG A 1 92 ? 11.279 -5.139 1.797 1.00 92.94 92 ARG A N 1
ATOM 643 C CA . ARG A 1 92 ? 12.712 -4.898 2.042 1.00 92.94 92 ARG A CA 1
ATOM 644 C C . ARG A 1 92 ? 13.587 -6.098 1.718 1.00 92.94 92 ARG A C 1
ATOM 646 O O . ARG A 1 92 ? 14.685 -5.921 1.199 1.00 92.94 92 ARG A O 1
ATOM 653 N N . GLU A 1 93 ? 13.084 -7.298 1.975 1.00 92.88 93 GLU A N 1
ATOM 654 C CA . GLU A 1 93 ? 13.706 -8.561 1.568 1.00 92.88 93 GLU A CA 1
ATOM 655 C C . GLU A 1 93 ? 13.566 -8.811 0.059 1.00 92.88 93 GLU A C 1
ATOM 657 O O . GLU A 1 93 ? 14.209 -9.701 -0.496 1.00 92.88 93 GLU A O 1
ATOM 662 N N . GLY A 1 94 ? 12.733 -8.021 -0.627 1.00 91.44 94 GLY A N 1
ATOM 663 C CA . GLY A 1 94 ? 12.430 -8.210 -2.036 1.00 91.44 94 GLY A CA 1
ATOM 664 C C . GLY A 1 94 ? 11.618 -9.478 -2.294 1.00 91.44 94 GLY A C 1
ATOM 665 O O . GLY A 1 94 ? 11.690 -10.001 -3.397 1.00 91.44 94 GLY A O 1
ATOM 666 N N . ALA A 1 95 ? 10.869 -9.989 -1.319 1.00 93.50 95 ALA A N 1
ATOM 667 C CA . ALA A 1 95 ? 9.952 -11.121 -1.473 1.00 93.50 95 ALA A CA 1
ATOM 668 C C . ALA A 1 95 ? 8.529 -10.688 -1.875 1.00 93.50 95 ALA A C 1
ATOM 670 O O . ALA A 1 95 ? 7.731 -11.513 -2.305 1.00 93.50 95 ALA A O 1
ATOM 671 N N . TYR A 1 96 ? 8.209 -9.397 -1.745 1.00 95.00 96 TYR A N 1
ATOM 672 C CA . TYR A 1 96 ? 6.884 -8.860 -2.052 1.00 95.00 96 TYR A CA 1
ATOM 673 C C . TYR A 1 96 ? 6.685 -8.600 -3.551 1.00 95.00 96 TYR A C 1
ATOM 675 O O . TYR A 1 96 ? 7.338 -7.705 -4.111 1.00 95.00 96 TYR A O 1
ATOM 683 N N . ALA A 1 97 ? 5.770 -9.350 -4.167 1.00 94.62 97 ALA A N 1
ATOM 684 C CA . ALA A 1 97 ? 5.325 -9.164 -5.545 1.00 94.62 97 ALA A CA 1
ATOM 685 C C . ALA A 1 97 ? 4.254 -8.065 -5.637 1.00 94.62 97 ALA A C 1
ATOM 687 O O . ALA A 1 97 ? 3.420 -7.909 -4.748 1.00 94.62 97 ALA A O 1
ATOM 688 N N . THR A 1 98 ? 4.291 -7.287 -6.715 1.00 94.81 98 THR A N 1
ATOM 689 C CA . THR A 1 98 ? 3.303 -6.230 -7.016 1.00 94.81 98 THR A CA 1
ATOM 690 C C . THR A 1 98 ? 2.587 -6.468 -8.339 1.00 94.81 98 THR A C 1
ATOM 692 O O . THR A 1 98 ? 1.723 -5.689 -8.734 1.00 94.81 98 THR A O 1
ATOM 695 N N . THR A 1 99 ? 2.922 -7.554 -9.029 1.00 92.06 99 THR A N 1
ATOM 696 C CA . THR A 1 99 ? 2.298 -7.947 -10.292 1.00 92.06 99 THR A CA 1
ATOM 697 C C . THR A 1 99 ? 0.840 -8.324 -10.090 1.00 92.06 99 THR A C 1
ATOM 699 O O . THR A 1 99 ? 0.427 -8.708 -9.002 1.00 92.06 99 THR A O 1
ATOM 702 N N . SER A 1 100 ? 0.045 -8.214 -11.155 1.00 88.81 100 SER A N 1
ATOM 703 C CA . SER A 1 100 ? -1.355 -8.671 -11.181 1.00 88.81 100 SER A CA 1
ATOM 704 C C . SER A 1 100 ? -2.277 -8.051 -10.119 1.00 88.81 100 SER A C 1
ATOM 706 O O . SER A 1 100 ? -3.387 -8.538 -9.918 1.00 88.81 100 SER A O 1
ATOM 708 N N . GLY A 1 101 ? -1.854 -6.968 -9.460 1.00 90.88 101 GLY A N 1
ATOM 709 C CA . GLY A 1 101 ? -2.619 -6.347 -8.384 1.00 90.88 101 GLY A CA 1
ATOM 710 C C . GLY A 1 101 ? -2.488 -7.040 -7.026 1.00 90.88 101 GLY A C 1
ATOM 711 O O . GLY A 1 101 ? -3.325 -6.786 -6.166 1.00 90.88 101 GLY A O 1
ATOM 712 N N . ASP A 1 102 ? -1.454 -7.856 -6.785 1.00 90.94 102 ASP A N 1
ATOM 713 C CA . ASP A 1 102 ? -1.234 -8.542 -5.495 1.00 90.94 102 ASP A CA 1
ATOM 714 C C . ASP A 1 102 ? -1.196 -7.568 -4.297 1.00 90.94 102 ASP A C 1
ATOM 716 O O . ASP A 1 102 ? -1.618 -7.889 -3.184 1.00 90.94 102 ASP A O 1
ATOM 720 N N . PHE A 1 103 ? -0.780 -6.320 -4.528 1.00 96.75 103 PHE A N 1
ATOM 721 C CA . PHE A 1 103 ? -0.800 -5.265 -3.513 1.00 96.75 103 PHE A CA 1
ATOM 722 C C . PHE A 1 103 ? -2.212 -4.837 -3.075 1.00 96.75 103 PHE A C 1
ATOM 724 O O . PHE A 1 103 ? -2.380 -4.278 -1.988 1.00 96.75 103 PHE A O 1
ATOM 731 N N . LEU A 1 104 ? -3.244 -5.098 -3.885 1.00 97.88 104 LEU A N 1
ATOM 732 C CA . LEU A 1 104 ? -4.638 -4.824 -3.530 1.00 97.88 104 LEU A CA 1
ATOM 733 C C . LEU A 1 104 ? -5.112 -5.738 -2.403 1.00 97.88 104 LEU A C 1
ATOM 735 O O . LEU A 1 104 ? -5.848 -5.280 -1.531 1.00 97.88 104 LEU A O 1
ATOM 739 N N . GLU A 1 105 ? -4.629 -6.981 -2.363 1.00 96.75 105 GLU A N 1
ATOM 740 C CA . GLU A 1 105 ? -4.934 -7.915 -1.278 1.00 96.75 105 GLU A CA 1
ATOM 741 C C . GLU A 1 105 ? -4.441 -7.368 0.064 1.00 96.75 105 GLU A C 1
ATOM 743 O O . GLU A 1 105 ? -5.141 -7.442 1.074 1.00 96.75 105 GLU A O 1
ATOM 748 N N . THR A 1 106 ? -3.277 -6.707 0.063 1.00 97.56 106 THR A N 1
ATOM 749 C CA . THR A 1 106 ? -2.767 -6.000 1.245 1.00 97.56 106 THR A CA 1
ATOM 750 C C . THR A 1 106 ? -3.699 -4.883 1.698 1.00 97.56 106 THR A C 1
ATOM 752 O O . THR A 1 106 ? -3.955 -4.734 2.894 1.00 97.56 106 THR A O 1
ATOM 755 N N . ILE A 1 107 ? -4.244 -4.107 0.762 1.00 98.31 107 ILE A N 1
ATOM 756 C CA . ILE A 1 107 ? -5.175 -3.020 1.084 1.00 98.31 107 ILE A CA 1
ATOM 757 C C . ILE A 1 107 ? -6.488 -3.585 1.634 1.00 98.31 107 ILE A C 1
ATOM 759 O O . ILE A 1 107 ? -6.967 -3.115 2.667 1.00 98.31 107 ILE A O 1
ATOM 763 N N . PHE A 1 108 ? -7.069 -4.593 0.984 1.00 98.38 108 PHE A N 1
ATOM 764 C CA . PHE A 1 108 ? -8.342 -5.172 1.413 1.00 98.38 108 PHE A CA 1
ATOM 765 C C . PHE A 1 108 ? -8.221 -5.886 2.758 1.00 98.38 108 PHE A C 1
ATOM 767 O O . PHE A 1 108 ? -8.989 -5.568 3.666 1.00 98.38 108 PHE A O 1
ATOM 774 N N . THR A 1 109 ? -7.193 -6.717 2.942 1.00 98.19 109 THR A N 1
ATOM 775 C CA . THR A 1 109 ? -6.914 -7.378 4.226 1.00 98.19 109 THR A CA 1
ATOM 776 C C . THR A 1 109 ? -6.721 -6.355 5.346 1.00 98.19 109 THR A C 1
ATOM 778 O O . THR A 1 109 ? -7.285 -6.489 6.434 1.00 98.19 109 THR A O 1
ATOM 781 N N . HIS A 1 110 ? -5.966 -5.279 5.088 1.00 98.06 110 HIS A N 1
ATOM 782 C CA . HIS A 1 110 ? -5.803 -4.203 6.063 1.00 98.06 110 HIS A CA 1
ATOM 783 C C . HIS A 1 110 ? -7.142 -3.538 6.416 1.00 98.06 110 HIS A C 1
ATOM 785 O O . HIS A 1 110 ? -7.400 -3.289 7.593 1.00 98.06 110 HIS A O 1
ATOM 791 N N . ARG A 1 111 ? -7.989 -3.234 5.424 1.00 98.06 111 ARG A N 1
ATOM 792 C CA . ARG A 1 111 ? -9.294 -2.591 5.644 1.00 98.06 111 ARG A CA 1
ATOM 793 C C . ARG A 1 111 ? -10.240 -3.470 6.452 1.00 98.06 111 ARG A C 1
ATOM 795 O O . ARG A 1 111 ? -10.914 -2.956 7.340 1.00 98.06 111 ARG A O 1
ATOM 802 N N . GLU A 1 112 ? -10.272 -4.772 6.189 1.00 98.31 112 GLU A N 1
ATOM 803 C CA . GLU A 1 112 ? -11.063 -5.718 6.982 1.00 98.31 112 GLU A CA 1
ATOM 804 C C . GLU A 1 112 ? -10.607 -5.738 8.446 1.00 98.31 112 GLU A C 1
ATOM 806 O O . GLU A 1 112 ? -11.426 -5.591 9.357 1.00 98.31 112 GLU A O 1
ATOM 811 N N . ALA A 1 113 ? -9.293 -5.814 8.682 1.00 97.44 113 ALA A N 1
ATOM 812 C CA . ALA A 1 113 ? -8.726 -5.748 10.028 1.00 97.44 113 ALA A CA 1
ATOM 813 C C . ALA A 1 113 ? -9.009 -4.399 10.720 1.00 97.44 113 ALA A C 1
ATOM 815 O O . ALA A 1 113 ? -9.383 -4.368 11.895 1.00 97.44 113 ALA A O 1
ATOM 816 N N . LEU A 1 114 ? -8.902 -3.290 9.980 1.00 97.12 114 LEU A N 1
ATOM 817 C CA . LEU A 1 114 ? -9.210 -1.944 10.463 1.00 97.12 114 LEU A CA 1
ATOM 818 C C . LEU A 1 114 ? -10.668 -1.835 10.926 1.00 97.12 114 LEU A C 1
ATOM 820 O O . LEU A 1 114 ? -10.921 -1.256 11.981 1.00 97.12 114 LEU A O 1
ATOM 824 N N . LEU A 1 115 ? -11.617 -2.392 10.166 1.00 97.06 115 LEU A N 1
ATOM 825 C CA . LEU A 1 115 ? -13.036 -2.403 10.533 1.00 97.06 115 LEU A CA 1
ATOM 826 C C . LEU A 1 115 ? -13.293 -3.225 11.801 1.00 97.06 115 LEU A C 1
ATOM 828 O O . LEU A 1 115 ? -14.108 -2.822 12.632 1.00 97.06 115 LEU A O 1
ATOM 832 N N . ALA A 1 116 ? -12.589 -4.347 11.968 1.00 97.56 116 ALA A N 1
ATOM 833 C CA . ALA A 1 116 ? -12.713 -5.192 13.151 1.00 97.56 116 ALA A CA 1
ATOM 834 C C . ALA A 1 116 ? -12.124 -4.536 14.413 1.00 97.56 116 ALA A C 1
ATOM 836 O O . ALA A 1 116 ? -12.691 -4.674 15.499 1.00 97.56 116 ALA A O 1
ATOM 837 N N . PHE A 1 117 ? -11.003 -3.810 14.294 1.00 96.50 117 PHE A N 1
ATOM 838 C CA . PHE A 1 117 ? -10.337 -3.187 15.440 1.00 96.50 117 PHE A CA 1
ATOM 839 C C . PHE A 1 117 ? -9.654 -1.840 15.112 1.00 96.50 117 PHE A C 1
ATOM 841 O O . PHE A 1 117 ? -8.425 -1.755 15.062 1.00 96.50 117 PHE A O 1
ATOM 848 N N . PRO A 1 118 ? -10.408 -0.728 15.007 1.00 96.06 118 PRO A N 1
ATOM 849 C CA . PRO A 1 118 ? -9.858 0.567 14.589 1.00 96.06 118 PRO A CA 1
ATOM 850 C C . PRO A 1 118 ? -8.737 1.114 15.486 1.00 96.06 118 PRO A C 1
ATOM 852 O O . PRO A 1 118 ? -7.800 1.760 15.015 1.00 96.06 118 PRO A O 1
ATOM 855 N N . GLN A 1 119 ? -8.799 0.843 16.795 1.00 95.00 119 GLN A N 1
ATOM 856 C CA . GLN A 1 119 ? -7.819 1.370 17.753 1.00 95.00 119 GLN A CA 1
ATOM 857 C C . GLN A 1 119 ? -6.412 0.795 17.538 1.00 95.00 119 GLN A C 1
ATOM 859 O O . GLN A 1 119 ? -5.430 1.476 17.826 1.00 95.00 119 GLN A O 1
ATOM 864 N N . GLY A 1 120 ? -6.297 -0.413 16.978 1.00 94.44 120 GLY A N 1
ATOM 865 C CA . GLY A 1 120 ? -5.008 -1.035 16.657 1.00 94.44 120 GLY A CA 1
ATOM 866 C C . GLY A 1 120 ? -4.307 -0.437 15.438 1.00 94.44 120 GLY A C 1
ATOM 867 O O . GLY A 1 120 ? -3.159 -0.779 15.167 1.00 94.44 120 GLY A O 1
ATOM 868 N N . HIS A 1 121 ? -4.970 0.456 14.699 1.00 96.62 121 HIS A N 1
ATOM 869 C CA . HIS A 1 121 ? -4.508 0.915 13.390 1.00 96.62 121 HIS A CA 1
ATOM 870 C C . HIS A 1 121 ? -4.113 2.399 13.350 1.00 96.62 121 HIS A C 1
ATOM 872 O O . HIS A 1 121 ? -3.847 2.938 12.278 1.00 96.62 121 HIS A O 1
ATOM 878 N N . ARG A 1 122 ? -3.972 3.054 14.511 1.00 94.50 122 ARG A N 1
ATOM 879 C CA . ARG A 1 122 ? -3.603 4.481 14.636 1.00 94.50 122 ARG A CA 1
ATOM 880 C C . ARG A 1 122 ? -2.312 4.867 13.905 1.00 94.50 122 ARG A C 1
ATOM 882 O O . ARG A 1 122 ? -2.189 5.988 13.432 1.00 94.50 122 ARG A O 1
ATOM 889 N N . ALA A 1 123 ? -1.361 3.940 13.797 1.00 96.00 123 ALA A N 1
ATOM 890 C CA . ALA A 1 123 ? -0.082 4.162 13.121 1.00 96.00 123 ALA A CA 1
ATOM 891 C C . ALA A 1 123 ? -0.065 3.704 11.646 1.00 96.00 123 ALA A C 1
ATOM 893 O O . ALA A 1 123 ? 0.964 3.828 10.982 1.00 96.00 123 ALA A O 1
ATOM 894 N N . CYS A 1 124 ? -1.169 3.161 11.113 1.00 97.12 124 CYS A N 1
ATOM 895 C CA . CYS A 1 124 ? -1.171 2.545 9.781 1.00 97.12 124 CYS A CA 1
ATOM 896 C C . CYS A 1 124 ? -1.047 3.560 8.642 1.00 97.12 124 CYS A C 1
ATOM 898 O O . CYS A 1 124 ? -0.467 3.223 7.617 1.00 97.12 124 CYS A O 1
ATOM 900 N N . ALA A 1 125 ? -1.482 4.811 8.829 1.00 97.50 125 ALA A N 1
ATOM 901 C CA . ALA A 1 125 ? -1.245 5.866 7.840 1.00 97.50 125 ALA A CA 1
ATOM 902 C C . ALA A 1 125 ? 0.263 6.102 7.602 1.00 97.50 125 ALA A C 1
ATOM 904 O O . ALA A 1 125 ? 0.720 6.181 6.459 1.00 97.50 125 ALA A O 1
ATOM 905 N N . ALA A 1 126 ? 1.057 6.140 8.679 1.00 96.88 126 ALA A N 1
ATOM 906 C CA . ALA A 1 126 ? 2.514 6.226 8.584 1.00 96.88 126 ALA A CA 1
ATOM 907 C C . ALA A 1 126 ? 3.114 4.950 7.968 1.00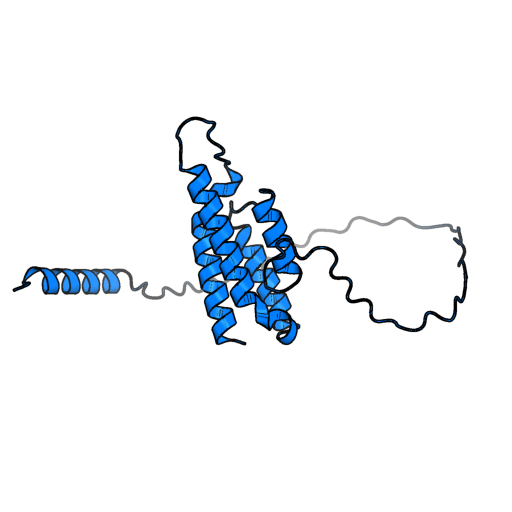 96.88 126 ALA A C 1
ATOM 909 O O . ALA A 1 126 ? 3.988 5.045 7.112 1.00 96.88 126 ALA A O 1
ATOM 910 N N . GLY A 1 127 ? 2.589 3.779 8.343 1.00 96.81 127 GLY A N 1
ATOM 911 C CA . GLY A 1 127 ? 2.994 2.492 7.775 1.00 96.81 127 GLY A CA 1
ATOM 912 C C . GLY A 1 127 ? 2.842 2.422 6.261 1.00 96.81 127 GLY A C 1
ATOM 913 O O . GLY A 1 127 ? 3.818 2.189 5.559 1.00 96.81 127 GLY A O 1
ATOM 914 N N . PHE A 1 128 ? 1.654 2.719 5.730 1.00 98.00 128 PHE A N 1
ATOM 915 C CA . PHE A 1 128 ? 1.429 2.749 4.280 1.00 98.00 128 PHE A CA 1
ATOM 916 C C . PHE A 1 128 ? 2.299 3.779 3.553 1.00 98.00 128 PHE A C 1
ATOM 918 O O . PHE A 1 128 ? 2.762 3.518 2.443 1.00 98.00 128 PHE A O 1
ATOM 925 N N . THR A 1 129 ? 2.569 4.928 4.180 1.00 97.81 129 THR A N 1
ATOM 926 C CA . THR A 1 129 ? 3.498 5.925 3.625 1.00 97.81 129 THR A CA 1
ATOM 927 C C . THR A 1 129 ? 4.913 5.356 3.502 1.00 97.81 129 THR A C 1
ATOM 929 O O . THR A 1 129 ? 5.593 5.580 2.500 1.00 97.81 129 THR A O 1
ATOM 932 N N . GLU A 1 130 ? 5.356 4.592 4.501 1.00 96.88 130 GLU A N 1
ATOM 933 C CA . GLU A 1 130 ? 6.656 3.925 4.496 1.00 96.88 130 GLU A CA 1
ATOM 934 C C . GLU A 1 130 ? 6.722 2.808 3.446 1.00 96.88 130 GLU A C 1
ATOM 936 O O . GLU A 1 130 ? 7.685 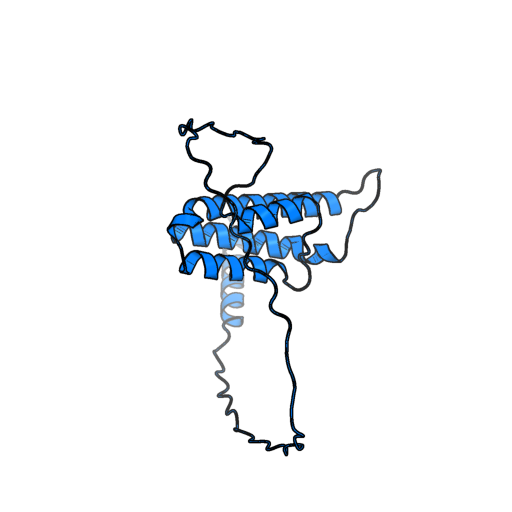2.768 2.681 1.00 96.88 130 GLU A O 1
ATOM 941 N N . LEU A 1 131 ? 5.670 1.985 3.318 1.00 97.12 131 LEU A N 1
ATOM 942 C CA . LEU A 1 131 ? 5.563 0.974 2.255 1.00 97.12 131 LEU A CA 1
ATOM 943 C C . LEU A 1 131 ? 5.685 1.609 0.865 1.00 97.12 131 LEU A C 1
ATOM 945 O O . LEU A 1 131 ? 6.452 1.134 0.028 1.00 97.12 131 LEU A O 1
ATOM 949 N N . ALA A 1 132 ? 4.969 2.713 0.629 1.00 97.94 132 ALA A N 1
ATOM 950 C CA . ALA A 1 132 ? 5.041 3.442 -0.632 1.00 97.94 132 ALA A CA 1
ATOM 951 C C . ALA A 1 132 ? 6.461 3.962 -0.912 1.00 97.94 132 ALA A C 1
ATOM 953 O O . ALA A 1 132 ? 6.940 3.875 -2.038 1.00 97.94 132 ALA A O 1
ATOM 954 N N . ARG A 1 133 ? 7.166 4.472 0.104 1.00 97.38 133 ARG A N 1
ATOM 955 C CA . ARG A 1 133 ? 8.548 4.947 -0.056 1.00 97.38 133 ARG A CA 1
ATOM 956 C C . ARG A 1 133 ? 9.522 3.806 -0.364 1.00 97.38 133 ARG A C 1
ATOM 958 O O . ARG A 1 133 ? 10.429 3.977 -1.181 1.00 97.38 133 ARG A O 1
ATOM 965 N N . ASP A 1 134 ? 9.351 2.657 0.285 1.00 95.81 134 ASP A N 1
ATOM 966 C CA . ASP A 1 134 ? 10.209 1.490 0.077 1.00 95.81 134 ASP A CA 1
ATOM 967 C C . ASP A 1 134 ? 10.023 0.917 -1.341 1.00 95.81 134 ASP A C 1
ATOM 969 O O . ASP A 1 134 ? 11.016 0.636 -2.018 1.00 95.81 134 ASP A O 1
ATOM 973 N N . LEU A 1 135 ? 8.782 0.854 -1.840 1.00 95.69 135 LEU A N 1
ATOM 974 C CA . LEU A 1 135 ? 8.479 0.479 -3.228 1.00 95.69 135 LEU A CA 1
ATOM 975 C C . LEU A 1 135 ? 9.005 1.495 -4.253 1.00 95.69 135 LEU A C 1
ATOM 977 O O . LEU A 1 135 ? 9.586 1.111 -5.263 1.00 95.69 135 LEU A O 1
ATOM 981 N N . GLU A 1 136 ? 8.873 2.794 -3.990 1.00 95.56 136 GLU A N 1
ATOM 982 C CA . GLU A 1 136 ? 9.404 3.842 -4.872 1.00 95.56 136 GLU A CA 1
ATOM 983 C C . GLU A 1 136 ? 10.935 3.760 -4.979 1.00 95.56 136 GLU A C 1
ATOM 985 O O . GLU A 1 136 ? 11.501 3.830 -6.071 1.00 95.56 136 GLU A O 1
ATOM 990 N N . THR A 1 137 ? 11.612 3.521 -3.853 1.00 93.12 137 THR A N 1
ATOM 991 C CA . THR A 1 137 ? 13.065 3.301 -3.818 1.00 93.12 137 THR A CA 1
ATOM 992 C C . THR A 1 137 ? 13.453 2.033 -4.585 1.00 93.12 137 THR A C 1
ATOM 994 O O . THR A 1 137 ? 14.462 2.020 -5.293 1.00 93.12 137 THR A O 1
ATOM 997 N N . ARG A 1 138 ? 12.659 0.962 -4.463 1.00 91.75 138 ARG A N 1
ATOM 998 C CA . ARG A 1 138 ? 12.851 -0.291 -5.206 1.00 91.75 138 ARG A CA 1
ATOM 999 C C . ARG A 1 138 ? 12.732 -0.075 -6.715 1.00 91.75 138 ARG A C 1
ATOM 1001 O O . ARG A 1 138 ? 13.650 -0.454 -7.442 1.00 91.75 138 ARG A O 1
ATOM 1008 N N . ALA A 1 139 ? 11.686 0.613 -7.167 1.00 89.56 139 ALA A N 1
ATOM 1009 C CA . ALA A 1 139 ? 11.480 0.952 -8.573 1.00 89.56 139 ALA A CA 1
ATOM 1010 C C . ALA A 1 139 ? 12.625 1.811 -9.143 1.00 89.56 139 ALA A C 1
ATOM 1012 O O . ALA A 1 139 ? 13.119 1.545 -10.238 1.00 89.56 139 ALA A O 1
ATOM 1013 N N . GLN A 1 140 ? 13.116 2.797 -8.382 1.00 88.12 140 GLN A N 1
ATOM 1014 C CA . GLN A 1 140 ? 14.260 3.625 -8.787 1.00 88.12 140 GLN A CA 1
ATOM 1015 C C . GLN A 1 140 ? 15.540 2.801 -8.966 1.00 88.12 140 GLN A C 1
ATOM 1017 O O . GLN A 1 140 ? 16.242 2.970 -9.962 1.00 88.12 140 GLN A O 1
ATOM 1022 N N . ARG A 1 141 ? 15.826 1.877 -8.037 1.00 85.06 141 ARG A N 1
ATOM 1023 C CA . ARG A 1 141 ? 16.991 0.980 -8.130 1.00 85.06 141 ARG A CA 1
ATOM 1024 C C . ARG A 1 141 ? 16.907 0.041 -9.328 1.00 85.06 141 ARG A C 1
ATOM 1026 O O . ARG A 1 141 ? 17.933 -0.240 -9.936 1.00 85.06 141 ARG A O 1
ATOM 1033 N N . ALA A 1 142 ? 15.707 -0.422 -9.675 1.00 81.62 142 ALA A N 1
ATOM 1034 C CA . ALA A 1 142 ? 15.495 -1.235 -10.869 1.00 81.62 142 ALA A CA 1
ATOM 1035 C C . ALA A 1 142 ? 15.722 -0.439 -12.172 1.00 81.62 142 ALA A C 1
ATOM 1037 O O . ALA A 1 142 ? 16.088 -1.032 -13.186 1.00 81.62 142 ALA A O 1
ATOM 1038 N N . ALA A 1 143 ? 15.532 0.888 -12.147 1.00 75.06 143 ALA A N 1
ATOM 1039 C CA . ALA A 1 143 ? 15.679 1.769 -13.307 1.00 75.06 143 ALA A CA 1
ATOM 1040 C C . ALA A 1 143 ? 17.107 2.314 -13.518 1.00 75.06 143 ALA A C 1
ATOM 1042 O O . ALA A 1 143 ? 17.496 2.582 -14.655 1.00 75.06 143 ALA A O 1
ATOM 1043 N N . THR A 1 144 ? 17.900 2.509 -12.457 1.00 69.31 144 THR A N 1
ATOM 1044 C CA . THR A 1 144 ? 19.267 3.047 -12.575 1.00 69.31 144 THR A CA 1
ATOM 1045 C C . THR A 1 144 ? 20.253 1.988 -13.049 1.00 69.31 144 THR A C 1
ATOM 1047 O O . THR A 1 144 ? 20.521 1.017 -12.345 1.00 69.31 144 THR A O 1
ATOM 1050 N N . VAL A 1 145 ? 20.836 2.204 -14.228 1.00 66.06 145 VAL A N 1
ATOM 1051 C CA . VAL A 1 145 ? 21.822 1.306 -14.837 1.00 66.06 145 VAL A CA 1
ATOM 1052 C C . VAL A 1 145 ? 23.093 2.085 -15.075 1.00 66.06 145 VAL A C 1
ATOM 1054 O O . VAL A 1 145 ? 23.289 2.657 -16.140 1.00 66.06 145 VAL A O 1
ATOM 1057 N N . GLU A 1 146 ? 23.984 2.064 -14.093 1.00 48.44 146 GLU A N 1
ATOM 1058 C CA . GLU A 1 146 ? 25.392 2.353 -14.332 1.00 48.44 146 GLU A CA 1
ATOM 1059 C C . GLU A 1 146 ? 26.243 1.368 -13.523 1.00 48.44 146 GLU A C 1
ATOM 1061 O O . GLU A 1 146 ? 26.351 1.452 -12.304 1.00 48.44 146 GLU A O 1
ATOM 1066 N N . GLY A 1 147 ? 26.840 0.394 -14.218 1.00 59.41 147 GLY A N 1
ATOM 1067 C CA . GLY A 1 147 ? 28.022 -0.318 -13.722 1.00 59.41 147 GLY A CA 1
ATOM 1068 C C . GLY A 1 147 ? 27.837 -1.627 -12.944 1.00 59.41 147 GLY A C 1
ATOM 1069 O O . GLY A 1 147 ? 28.849 -2.201 -12.551 1.00 59.41 147 GLY A O 1
ATOM 1070 N N . GLY A 1 148 ? 26.626 -2.164 -12.756 1.00 53.44 148 GLY A N 1
ATOM 1071 C CA . GLY A 1 148 ? 26.483 -3.457 -12.070 1.00 53.44 148 GLY A CA 1
ATOM 1072 C C . GLY A 1 148 ? 25.073 -4.038 -12.037 1.00 53.44 148 GLY A C 1
ATOM 1073 O O . GLY A 1 148 ? 24.384 -3.871 -11.046 1.00 53.44 148 GLY A O 1
ATOM 1074 N N . GLY A 1 149 ? 24.691 -4.762 -13.097 1.00 57.06 149 GLY A N 1
ATOM 1075 C CA . GLY A 1 149 ? 23.544 -5.686 -13.141 1.00 57.06 149 GLY A CA 1
ATOM 1076 C C . GLY A 1 149 ? 22.146 -5.054 -13.058 1.00 57.06 149 GLY A C 1
ATOM 1077 O O . GLY A 1 149 ? 21.752 -4.525 -12.028 1.00 57.06 149 GLY A O 1
ATOM 1078 N N . TYR A 1 150 ? 21.340 -5.197 -14.116 1.00 55.59 150 TYR A N 1
ATOM 1079 C CA . TYR A 1 150 ? 19.894 -4.961 -14.024 1.00 55.59 150 TYR A CA 1
ATOM 1080 C C . TYR A 1 150 ? 19.287 -5.960 -13.025 1.00 55.59 150 TYR A C 1
ATOM 1082 O O . TYR A 1 150 ? 19.219 -7.151 -13.324 1.00 55.59 150 TYR A O 1
ATOM 1090 N N . GLN A 1 151 ? 18.806 -5.491 -11.871 1.00 72.12 151 GLN A N 1
ATOM 1091 C CA . GLN A 1 151 ? 17.919 -6.271 -10.997 1.00 72.12 151 GLN A CA 1
ATOM 1092 C C . GL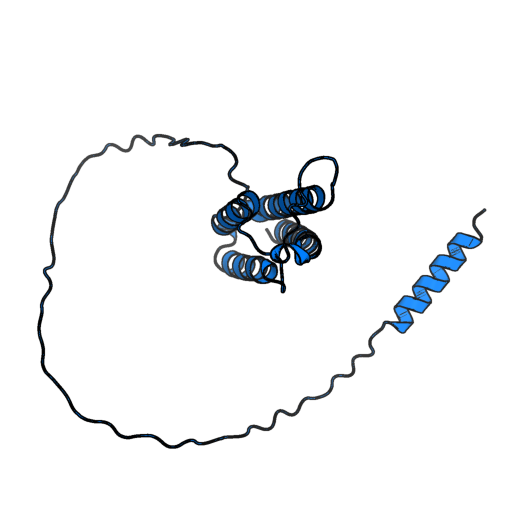N A 1 151 ? 16.453 -5.943 -11.314 1.00 72.12 151 GLN A C 1
ATOM 1094 O O . GLN A 1 151 ? 15.644 -5.687 -10.427 1.00 72.12 151 GLN A O 1
ATOM 1099 N N . TRP A 1 152 ? 16.110 -5.907 -12.603 1.00 73.38 152 TRP A N 1
ATOM 1100 C CA . TRP A 1 152 ? 14.712 -5.885 -13.015 1.00 73.38 152 TRP A CA 1
ATOM 1101 C C . TRP A 1 152 ? 14.125 -7.275 -12.784 1.00 73.38 152 TRP A C 1
ATOM 1103 O O . TRP A 1 152 ? 14.726 -8.275 -13.192 1.00 73.38 152 TRP A O 1
ATOM 1113 N N . ARG A 1 153 ? 12.962 -7.343 -12.134 1.00 82.12 153 ARG A N 1
ATOM 1114 C CA . ARG A 1 153 ? 12.211 -8.587 -12.005 1.00 82.12 153 ARG A CA 1
ATOM 1115 C C . ARG A 1 153 ? 10.789 -8.412 -12.539 1.00 82.12 153 ARG A C 1
ATOM 1117 O O . ARG A 1 153 ? 10.175 -7.388 -12.241 1.00 82.12 153 ARG A O 1
ATOM 1124 N N . PRO A 1 154 ? 10.246 -9.407 -13.266 1.00 85.69 154 PRO A N 1
ATOM 1125 C CA . PRO A 1 154 ? 8.877 -9.348 -13.775 1.00 85.69 154 PRO A CA 1
ATOM 1126 C C . PRO A 1 154 ? 7.837 -9.151 -12.675 1.00 85.69 154 PRO A C 1
ATOM 1128 O O . PRO A 1 154 ? 6.790 -8.566 -12.913 1.00 85.69 154 PRO A O 1
ATOM 1131 N N . ASP A 1 155 ? 8.121 -9.630 -11.464 1.00 87.81 155 ASP A N 1
ATOM 1132 C CA . ASP A 1 155 ? 7.172 -9.579 -10.365 1.00 87.81 155 ASP A CA 1
ATOM 1133 C C . ASP A 1 155 ? 7.030 -8.185 -9.720 1.00 87.81 155 ASP A C 1
ATOM 1135 O O . ASP A 1 155 ? 6.151 -7.989 -8.879 1.00 87.81 155 ASP A O 1
ATOM 1139 N N . TRP A 1 156 ? 7.843 -7.210 -10.146 1.00 91.88 156 TRP A N 1
ATOM 1140 C CA . TRP A 1 156 ? 7.831 -5.812 -9.686 1.00 91.88 156 TRP A CA 1
ATOM 1141 C C . TRP A 1 156 ? 7.174 -4.829 -10.664 1.00 91.88 156 TRP A C 1
ATOM 1143 O O . TRP A 1 156 ? 7.222 -3.619 -10.446 1.00 91.88 156 TRP A O 1
ATOM 1153 N N . ASP A 1 157 ? 6.561 -5.322 -11.743 1.00 90.69 157 ASP A N 1
ATOM 1154 C CA . ASP A 1 157 ? 5.966 -4.473 -12.788 1.00 90.69 157 ASP A CA 1
ATOM 1155 C C . ASP A 1 157 ? 4.875 -3.525 -12.243 1.00 90.69 157 ASP A C 1
ATOM 1157 O O . ASP A 1 157 ? 4.702 -2.409 -12.727 1.00 90.69 157 ASP A O 1
ATOM 1161 N N . GLY A 1 158 ? 4.195 -3.924 -11.162 1.00 94.06 158 GLY A N 1
ATOM 1162 C CA . GLY A 1 158 ? 3.149 -3.134 -10.511 1.00 94.06 158 GLY A CA 1
ATOM 1163 C C . GLY A 1 158 ? 3.631 -2.156 -9.433 1.00 94.06 158 GLY A C 1
ATOM 1164 O O . GLY A 1 158 ? 2.796 -1.572 -8.743 1.00 94.06 158 GLY A O 1
ATOM 1165 N N . ASP A 1 159 ? 4.942 -1.946 -9.246 1.00 94.94 159 ASP A N 1
ATOM 1166 C CA . ASP A 1 159 ? 5.464 -1.097 -8.158 1.00 94.94 159 ASP A CA 1
ATOM 1167 C C . ASP A 1 159 ? 4.904 0.328 -8.200 1.00 94.94 159 ASP A C 1
ATOM 1169 O O . ASP A 1 159 ? 4.523 0.873 -7.166 1.00 94.94 159 ASP A O 1
ATOM 1173 N N . HIS A 1 160 ? 4.799 0.929 -9.387 1.00 94.81 160 HIS A N 1
ATOM 1174 C CA . HIS A 1 160 ? 4.268 2.285 -9.523 1.00 94.81 160 HIS A CA 1
ATOM 1175 C C . HIS A 1 160 ? 2.788 2.373 -9.109 1.00 94.81 160 HIS A C 1
ATOM 1177 O O . HIS A 1 160 ? 2.389 3.304 -8.406 1.00 94.81 160 HIS A O 1
ATOM 1183 N N . GLU A 1 161 ? 1.972 1.395 -9.507 1.00 96.75 161 GLU A N 1
ATOM 1184 C CA . GLU A 1 161 ? 0.552 1.328 -9.140 1.00 96.75 161 GLU A CA 1
ATOM 1185 C C . GLU A 1 161 ? 0.383 1.100 -7.633 1.00 96.75 161 GLU A C 1
ATOM 1187 O O . GLU A 1 161 ? -0.398 1.799 -6.981 1.00 96.75 161 GLU A O 1
ATOM 1192 N N . ALA A 1 162 ? 1.186 0.198 -7.064 1.00 97.50 162 ALA A N 1
ATOM 1193 C CA . ALA A 1 162 ? 1.213 -0.088 -5.635 1.00 97.50 162 ALA A CA 1
ATOM 1194 C C . ALA A 1 162 ? 1.597 1.147 -4.800 1.00 97.50 162 ALA A C 1
ATOM 1196 O O . ALA A 1 162 ? 0.949 1.432 -3.792 1.00 97.50 162 ALA A O 1
ATOM 1197 N N . VAL A 1 163 ? 2.588 1.936 -5.237 1.00 97.94 163 VAL A N 1
ATOM 1198 C CA . VAL A 1 163 ? 2.981 3.198 -4.579 1.00 97.94 163 VAL A CA 1
ATOM 1199 C C . VAL A 1 163 ? 1.806 4.172 -4.508 1.00 97.94 163 VAL A C 1
ATOM 1201 O O . VAL A 1 163 ? 1.534 4.738 -3.445 1.00 97.94 163 VAL A O 1
ATOM 1204 N N . VAL A 1 164 ? 1.097 4.374 -5.622 1.00 98.19 164 VAL A N 1
ATOM 1205 C CA . VAL A 1 164 ? -0.064 5.276 -5.673 1.00 98.19 164 VAL A CA 1
ATOM 1206 C C . VAL A 1 164 ? -1.182 4.762 -4.767 1.00 98.19 164 VAL A C 1
ATOM 1208 O O . VAL A 1 164 ? -1.744 5.537 -3.988 1.00 98.19 164 VAL A O 1
ATOM 1211 N N . ALA A 1 165 ? -1.468 3.461 -4.815 1.00 98.25 165 ALA A N 1
ATOM 1212 C CA . ALA A 1 165 ? -2.512 2.841 -4.012 1.00 98.25 165 ALA A CA 1
ATOM 1213 C C . ALA A 1 165 ? -2.222 2.934 -2.504 1.00 98.25 165 ALA A C 1
ATOM 1215 O O . ALA A 1 165 ? -3.102 3.313 -1.732 1.00 98.25 165 ALA A O 1
ATOM 1216 N N . PHE A 1 166 ? -0.981 2.685 -2.078 1.00 98.38 166 PHE A N 1
ATOM 1217 C CA . PHE A 1 166 ? -0.578 2.817 -0.676 1.00 98.38 166 PHE A CA 1
ATOM 1218 C C . PHE A 1 166 ? -0.585 4.267 -0.190 1.00 98.38 166 PHE A C 1
ATOM 1220 O O . PHE A 1 166 ? -1.031 4.526 0.925 1.00 98.38 166 PHE A O 1
ATOM 1227 N N . ARG A 1 167 ? -0.178 5.239 -1.018 1.00 98.50 167 ARG A N 1
ATOM 1228 C CA . ARG A 1 167 ? -0.313 6.668 -0.669 1.00 98.50 167 ARG A CA 1
ATOM 1229 C C . ARG A 1 167 ? -1.777 7.072 -0.497 1.00 98.50 167 ARG A C 1
ATOM 1231 O O . ARG A 1 167 ? -2.106 7.785 0.450 1.00 98.50 167 ARG A O 1
ATOM 1238 N N . HIS A 1 168 ? -2.652 6.606 -1.385 1.00 98.44 168 HIS A N 1
ATOM 1239 C CA . HIS A 1 168 ? -4.087 6.841 -1.261 1.00 98.44 168 HIS A CA 1
ATOM 1240 C C . HIS A 1 168 ? -4.645 6.213 0.022 1.00 98.44 168 HIS A C 1
ATOM 1242 O O . HIS A 1 168 ? -5.373 6.872 0.760 1.00 98.44 168 HIS A O 1
ATOM 1248 N N . GLU A 1 169 ? -4.264 4.974 0.337 1.00 98.12 169 GLU A N 1
ATOM 1249 C CA . GLU A 1 169 ? -4.713 4.302 1.557 1.00 98.12 169 GLU A CA 1
ATOM 1250 C C . GLU A 1 169 ? -4.220 5.009 2.827 1.00 98.12 169 GLU A C 1
ATOM 1252 O O . GLU A 1 169 ? -5.000 5.218 3.756 1.00 98.12 169 GLU A O 1
ATOM 1257 N N . ALA A 1 170 ? -2.966 5.472 2.846 1.00 98.06 170 ALA A N 1
ATOM 1258 C CA . ALA A 1 170 ? -2.439 6.292 3.933 1.00 98.06 170 ALA A CA 1
ATOM 1259 C C . ALA A 1 170 ? -3.289 7.551 4.162 1.00 98.06 170 ALA A C 1
ATOM 1261 O O . ALA A 1 170 ? -3.617 7.878 5.306 1.00 98.06 170 ALA A O 1
ATOM 1262 N N . TRP A 1 171 ? -3.679 8.232 3.078 1.00 98.12 171 TRP A N 1
ATOM 1263 C CA . TRP A 1 171 ? -4.555 9.400 3.144 1.00 98.12 171 TRP A CA 1
ATOM 1264 C C . TRP A 1 171 ? -5.950 9.043 3.667 1.00 98.12 171 TRP A C 1
ATOM 1266 O O . TRP A 1 171 ? -6.460 9.739 4.542 1.00 98.12 171 TRP A O 1
ATOM 1276 N N . VAL A 1 172 ? -6.559 7.950 3.196 1.00 96.94 172 VAL A N 1
ATOM 1277 C CA . VAL A 1 172 ? -7.873 7.497 3.686 1.00 96.94 172 VAL A CA 1
ATOM 1278 C C . VAL A 1 172 ? -7.824 7.238 5.191 1.00 96.94 172 VAL A C 1
ATOM 1280 O O . VAL A 1 172 ? -8.642 7.783 5.928 1.00 96.94 172 VAL A O 1
ATOM 1283 N N . ILE A 1 173 ? -6.839 6.476 5.670 1.00 96.19 173 ILE A N 1
ATOM 1284 C CA . ILE A 1 173 ? -6.712 6.133 7.094 1.00 96.19 173 ILE A CA 1
ATOM 1285 C C . ILE A 1 173 ? -6.527 7.388 7.950 1.00 96.19 173 ILE A C 1
ATOM 1287 O O . ILE A 1 173 ? -7.176 7.513 8.986 1.00 96.19 173 ILE A O 1
ATOM 1291 N N . ALA A 1 174 ? -5.689 8.330 7.505 1.00 96.00 174 ALA A N 1
ATOM 1292 C CA . ALA A 1 174 ? -5.438 9.581 8.220 1.00 96.00 174 ALA A CA 1
ATOM 1293 C C . ALA A 1 174 ? -6.685 10.473 8.367 1.00 96.00 174 ALA A C 1
ATOM 1295 O O . ALA A 1 174 ? -6.704 11.337 9.237 1.00 96.00 174 ALA A O 1
ATOM 1296 N N . ASN A 1 175 ? -7.708 10.279 7.527 1.00 94.12 175 ASN A N 1
ATOM 1297 C CA . ASN A 1 175 ? -8.976 11.011 7.602 1.00 94.12 175 ASN A CA 1
ATOM 1298 C C . ASN A 1 175 ? -10.105 10.217 8.284 1.00 94.12 175 ASN A C 1
ATOM 1300 O O . ASN A 1 175 ? -11.167 10.779 8.544 1.00 94.12 175 ASN A O 1
ATOM 1304 N N . VAL A 1 176 ? -9.907 8.921 8.541 1.00 89.44 176 VAL A N 1
ATOM 1305 C CA . VAL A 1 176 ? -10.910 8.039 9.163 1.00 89.44 176 VAL A CA 1
ATOM 1306 C C . VAL A 1 176 ? -10.658 7.848 10.662 1.00 89.44 176 VAL A C 1
ATOM 1308 O O . VAL A 1 176 ? -11.619 7.692 11.416 1.00 89.44 176 VAL A O 1
ATOM 1311 N N . LEU A 1 177 ? -9.391 7.841 11.095 1.00 81.12 177 LEU A N 1
ATOM 1312 C CA . LEU A 1 177 ? -8.983 7.632 12.492 1.00 81.12 177 LEU A CA 1
ATOM 1313 C C . LEU A 1 177 ? -8.696 8.945 13.219 1.00 81.12 177 LEU A C 1
ATOM 1315 O O . LEU A 1 177 ? -9.130 9.037 14.394 1.00 81.12 177 LEU A O 1
#

Organism: NCBI:txid1077348

Secondary structure (DSSP, 8-state):
--HHHHHHHHHHHHHHHHT------------------PPPPP--------------------------------S-PPSS-HHHHHHHHHHHTT----GGGHHHHHHHHHHHHHHH-GGGGTTHHHHHHHHHHHHHHHHHHHH--SSS-----GGGTTHHHHHHHHHHHHHHHHHH-

Radius of gyration: 27.66 Å; chains: 1; bounding box: 60×88×66 Å